Protein AF-A0A7S1QPP9-F1 (afdb_monomer)

Structure (mmCIF, N/CA/C/O backbone):
data_AF-A0A7S1QPP9-F1
#
_entry.id   AF-A0A7S1QPP9-F1
#
loop_
_atom_site.group_PDB
_atom_site.id
_atom_site.type_symbol
_atom_site.label_atom_id
_atom_site.label_alt_id
_atom_site.label_comp_id
_atom_site.label_asym_id
_atom_site.label_entity_id
_atom_site.label_seq_id
_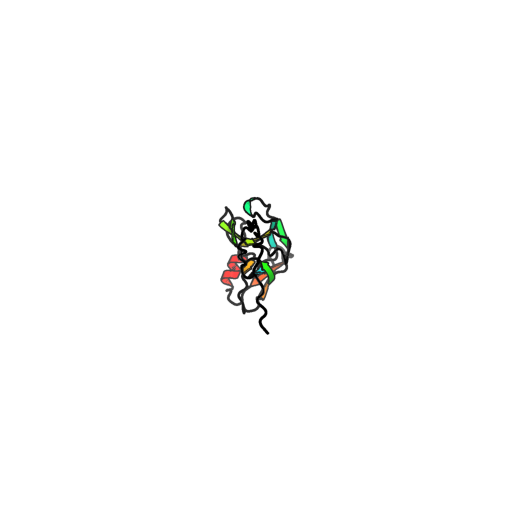atom_site.pdbx_PDB_ins_code
_atom_site.Cartn_x
_atom_site.Cartn_y
_atom_site.Cartn_z
_atom_site.occupancy
_atom_site.B_iso_or_equiv
_atom_site.auth_seq_id
_atom_site.auth_comp_id
_atom_site.auth_asym_id
_atom_site.auth_atom_id
_atom_site.pdbx_PDB_model_num
ATOM 1 N N . SER A 1 1 ? -68.637 40.300 35.373 1.00 52.47 1 SER A N 1
ATOM 2 C CA . SER A 1 1 ? -67.880 41.254 34.547 1.00 52.47 1 SER A CA 1
ATOM 3 C C . SER A 1 1 ? -67.425 40.565 33.285 1.00 52.47 1 SER A C 1
ATOM 5 O O . SER A 1 1 ? -66.378 39.931 33.275 1.00 52.47 1 SER A O 1
ATOM 7 N N . ASP A 1 2 ? -68.264 40.657 32.260 1.00 53.44 2 ASP A N 1
ATOM 8 C CA . ASP A 1 2 ? -67.977 40.259 30.887 1.00 53.44 2 ASP A CA 1
ATOM 9 C C . ASP A 1 2 ? -66.847 41.099 30.288 1.00 53.44 2 ASP A C 1
ATOM 11 O O . ASP A 1 2 ? -66.862 42.329 30.373 1.00 53.44 2 ASP A O 1
ATOM 15 N N . ARG A 1 3 ? -65.884 40.442 29.638 1.00 52.06 3 ARG A N 1
ATOM 16 C CA . ARG A 1 3 ? -64.993 41.078 28.662 1.00 52.06 3 ARG A CA 1
ATOM 17 C C . ARG A 1 3 ? -64.866 40.176 27.442 1.00 52.06 3 ARG A C 1
ATOM 19 O O . ARG A 1 3 ? -64.071 39.246 27.411 1.00 52.06 3 ARG A O 1
ATOM 26 N N . ILE A 1 4 ? -65.683 40.496 26.447 1.00 54.75 4 ILE A N 1
ATOM 27 C CA . ILE A 1 4 ? -65.546 40.069 25.058 1.00 54.75 4 ILE A CA 1
ATOM 28 C C . ILE A 1 4 ? -64.400 40.892 24.446 1.00 54.75 4 ILE A C 1
ATOM 30 O O . ILE A 1 4 ? -64.409 42.118 24.552 1.00 54.75 4 ILE A O 1
ATOM 34 N N . LEU A 1 5 ? -63.428 40.238 23.805 1.00 64.88 5 LEU A N 1
ATOM 35 C CA . LEU A 1 5 ? -62.462 40.876 22.903 1.00 64.88 5 LEU A CA 1
ATOM 36 C C . LEU A 1 5 ? -62.650 40.304 21.488 1.00 64.88 5 LEU A C 1
ATOM 38 O O . LEU A 1 5 ? -62.799 39.087 21.361 1.00 64.88 5 LEU A O 1
ATOM 42 N N . PRO A 1 6 ? -62.659 41.141 20.434 1.00 55.78 6 PRO A N 1
ATOM 43 C CA . PRO A 1 6 ? -62.825 40.686 19.064 1.00 55.78 6 PRO A CA 1
ATOM 44 C C . PRO A 1 6 ? -61.500 40.269 18.413 1.00 55.78 6 PRO A C 1
ATOM 46 O O . PRO A 1 6 ? -60.409 40.683 18.802 1.00 55.78 6 PRO A O 1
ATOM 49 N N . ALA A 1 7 ? -61.661 39.438 17.387 1.00 58.69 7 ALA A N 1
ATOM 50 C CA . ALA A 1 7 ? -60.640 38.881 16.520 1.00 58.69 7 ALA A CA 1
ATOM 51 C C . ALA A 1 7 ? -59.922 39.928 15.653 1.00 58.69 7 ALA A C 1
ATOM 53 O O . ALA A 1 7 ? -60.559 40.837 15.127 1.00 58.69 7 ALA A O 1
ATOM 54 N N . ALA A 1 8 ? -58.628 39.700 15.417 1.00 46.50 8 ALA A N 1
ATOM 55 C CA . ALA A 1 8 ? -57.970 39.884 14.120 1.00 46.50 8 ALA A CA 1
ATOM 56 C C . ALA A 1 8 ? -56.558 39.276 14.183 1.00 46.50 8 ALA A C 1
ATOM 58 O O . ALA A 1 8 ? -55.646 39.850 14.775 1.00 46.50 8 ALA A O 1
ATOM 59 N N . SER A 1 9 ? -56.374 38.109 13.567 1.00 56.75 9 SER A N 1
ATOM 60 C CA . SER A 1 9 ? -55.049 37.581 13.236 1.00 56.75 9 SER A CA 1
ATOM 61 C C . SER A 1 9 ? -54.669 38.069 11.838 1.00 56.75 9 SER A C 1
ATOM 63 O O . SER A 1 9 ? -55.394 37.760 10.892 1.00 56.75 9 SER A O 1
ATOM 65 N N . PRO A 1 10 ? -53.547 38.779 11.651 1.00 53.88 10 PRO A N 1
ATOM 66 C CA . PRO A 1 10 ? -52.954 38.909 10.333 1.00 53.88 10 PRO A CA 1
ATOM 67 C C . PRO A 1 10 ? -52.177 37.624 10.027 1.00 53.88 10 PRO A C 1
ATOM 69 O O . PRO A 1 10 ? -51.129 37.358 10.619 1.00 53.88 10 PRO A O 1
ATOM 72 N N . LEU A 1 11 ? -52.719 36.820 9.107 1.00 51.34 11 LEU A N 1
ATOM 73 C CA . LEU A 1 11 ? -51.965 35.820 8.355 1.00 51.34 11 LEU A CA 1
ATOM 74 C C . LEU A 1 11 ? -50.775 36.540 7.712 1.00 51.34 11 LEU A C 1
ATOM 76 O O . LEU A 1 11 ? -50.931 37.338 6.793 1.00 51.34 11 LEU A O 1
ATOM 80 N N . ARG A 1 12 ? -49.585 36.309 8.262 1.00 54.16 12 ARG A N 1
ATOM 81 C CA . ARG A 1 12 ? -48.334 36.612 7.583 1.00 54.16 12 ARG A CA 1
ATOM 82 C C . ARG A 1 12 ? -48.088 35.461 6.623 1.00 54.16 12 ARG A C 1
ATOM 84 O O . ARG A 1 12 ? -47.772 34.362 7.073 1.00 54.16 12 ARG A O 1
ATOM 91 N N . ASP A 1 13 ? -48.245 35.729 5.334 1.00 50.72 13 ASP A N 1
ATOM 92 C CA . ASP A 1 13 ? -47.699 34.887 4.278 1.00 50.72 13 ASP A CA 1
ATOM 93 C C . ASP A 1 13 ? -46.179 34.826 4.460 1.00 50.72 13 ASP A C 1
ATOM 95 O O . ASP A 1 13 ? -45.440 35.753 4.124 1.00 50.72 13 ASP A O 1
ATOM 99 N N . ALA A 1 14 ? -45.710 33.743 5.075 1.00 53.91 14 ALA A N 1
ATOM 100 C CA . ALA A 1 14 ? -44.317 33.354 5.014 1.00 53.91 14 ALA A CA 1
ATOM 101 C C . ALA A 1 14 ? -44.102 32.733 3.633 1.00 53.91 14 ALA A C 1
ATOM 103 O O . ALA A 1 14 ? -44.440 31.572 3.405 1.00 53.91 14 ALA A O 1
ATOM 104 N N . GLY A 1 15 ? -43.580 33.530 2.701 1.00 51.72 15 GLY A N 1
ATOM 105 C CA . GLY A 1 15 ? -43.012 33.013 1.463 1.00 51.72 15 GLY A CA 1
ATOM 106 C C . GLY A 1 15 ? -41.884 32.046 1.807 1.00 51.72 15 GLY A C 1
ATOM 107 O O . GLY A 1 15 ? -40.799 32.467 2.199 1.00 51.72 15 GLY A O 1
ATOM 108 N N . VAL A 1 16 ? -42.164 30.747 1.709 1.00 52.34 16 VAL A N 1
ATOM 109 C CA . VAL A 1 16 ? -41.157 29.686 1.734 1.00 52.34 16 VAL A CA 1
ATOM 110 C C . VAL A 1 16 ? -40.640 29.550 0.307 1.00 52.34 16 VAL A C 1
ATOM 112 O O . VAL A 1 16 ? -41.079 28.693 -0.454 1.00 52.34 16 VAL A O 1
ATOM 115 N N . GLU A 1 17 ? -39.732 30.441 -0.073 1.00 58.97 17 GLU A N 1
ATOM 116 C CA . GLU A 1 17 ? -38.822 30.198 -1.189 1.00 58.97 17 GLU A CA 1
ATOM 117 C C . GLU A 1 17 ? -37.504 29.712 -0.600 1.00 58.97 17 GLU A C 1
ATOM 119 O O . GLU A 1 17 ? -36.546 30.468 -0.480 1.00 58.97 17 GLU A O 1
ATOM 124 N N . ASP A 1 18 ? -37.463 28.451 -0.178 1.00 55.97 18 ASP A N 1
ATOM 125 C CA . ASP A 1 18 ? -36.187 27.819 0.134 1.00 55.97 18 ASP A CA 1
ATOM 126 C C . ASP A 1 18 ? -36.118 26.481 -0.591 1.00 55.97 18 ASP A C 1
ATOM 128 O O . ASP A 1 18 ? -36.516 25.424 -0.097 1.00 55.97 18 ASP A O 1
ATOM 132 N N . GLY A 1 19 ? -35.655 26.560 -1.839 1.00 60.06 19 GLY A N 1
ATOM 133 C CA . GLY A 1 19 ? -35.236 25.425 -2.652 1.00 60.06 19 GLY A CA 1
ATOM 134 C C . GLY A 1 19 ? -33.948 24.810 -2.106 1.00 60.06 19 GLY A C 1
ATOM 135 O O . GLY A 1 19 ? -32.978 24.655 -2.846 1.00 60.06 19 GLY A O 1
ATOM 136 N N . ALA A 1 20 ? -33.926 24.490 -0.811 1.00 62.34 20 ALA A N 1
ATOM 137 C CA . ALA A 1 20 ? -32.820 23.826 -0.151 1.00 62.34 20 ALA A CA 1
ATOM 138 C C . ALA A 1 20 ? -32.675 22.424 -0.749 1.00 62.34 20 ALA A C 1
ATOM 140 O O . ALA A 1 20 ? -33.402 21.483 -0.424 1.00 62.34 20 ALA A O 1
ATOM 141 N N . GLN A 1 21 ? -31.743 22.305 -1.688 1.00 65.50 21 GLN A N 1
ATOM 142 C CA . GLN A 1 21 ? -31.371 21.041 -2.289 1.00 65.50 21 GLN A CA 1
ATOM 143 C C . GLN A 1 21 ? -30.714 20.192 -1.193 1.00 65.50 21 GLN A C 1
ATOM 145 O O . GLN A 1 21 ? -29.643 20.525 -0.688 1.00 65.50 21 GLN A O 1
ATOM 150 N N . LEU A 1 22 ? -31.397 19.131 -0.762 1.00 64.75 22 LEU A N 1
ATOM 151 C CA . LEU A 1 22 ? -30.878 18.221 0.254 1.00 64.75 22 LEU A CA 1
ATOM 152 C C . LEU A 1 22 ? -29.706 17.431 -0.334 1.00 64.75 22 LEU A C 1
ATOM 154 O O . LEU A 1 22 ? -29.897 16.524 -1.143 1.00 64.75 22 LEU A O 1
ATOM 158 N N . THR A 1 23 ? -28.488 17.765 0.084 1.00 69.31 23 THR A N 1
ATOM 159 C CA . THR A 1 23 ? -27.296 16.982 -0.247 1.00 69.31 23 THR A CA 1
ATOM 160 C C . THR A 1 23 ? -27.182 15.822 0.736 1.00 69.31 23 THR A C 1
ATOM 162 O O . THR A 1 23 ? -26.849 16.014 1.905 1.00 69.31 23 THR A O 1
ATOM 165 N N . LEU A 1 24 ? -27.462 14.603 0.274 1.00 70.81 24 LEU A N 1
ATOM 166 C CA . LEU A 1 24 ? -27.199 13.396 1.052 1.00 70.81 24 LEU A CA 1
ATOM 167 C C . LEU A 1 24 ? -25.684 13.165 1.111 1.00 70.81 24 LEU A C 1
ATOM 169 O O . LEU A 1 24 ? -25.070 12.801 0.110 1.00 70.81 24 LEU A O 1
ATOM 173 N N . VAL A 1 25 ? -25.083 13.360 2.284 1.00 69.69 25 VAL A N 1
ATOM 174 C CA . VAL A 1 25 ? -23.677 13.016 2.519 1.00 69.69 25 VAL A CA 1
ATOM 175 C C . VAL A 1 25 ? -23.622 11.584 3.041 1.00 69.69 25 VAL A C 1
ATOM 177 O O . VAL A 1 25 ? -23.916 11.327 4.207 1.00 69.69 25 VAL A O 1
ATOM 180 N N . VAL A 1 26 ? -23.271 10.639 2.171 1.00 69.31 26 VAL A N 1
ATOM 181 C CA . VAL A 1 26 ? -22.979 9.263 2.587 1.00 69.31 26 VAL A CA 1
ATOM 182 C C . VAL A 1 26 ? -21.546 9.233 3.105 1.00 69.31 26 VAL A C 1
ATOM 184 O O . VAL A 1 26 ? -20.598 9.325 2.331 1.00 69.31 26 VAL A O 1
ATOM 187 N N . THR A 1 27 ? -21.380 9.145 4.422 1.00 62.91 27 THR A N 1
ATOM 188 C CA . THR A 1 27 ? -20.065 8.959 5.044 1.00 62.91 27 THR A CA 1
ATOM 189 C C . THR A 1 27 ? -19.790 7.471 5.206 1.00 62.91 27 THR A C 1
ATOM 191 O O . THR A 1 27 ? -20.516 6.785 5.929 1.00 62.91 27 THR A O 1
ATOM 194 N N . PHE A 1 28 ? -18.737 6.971 4.568 1.00 69.69 28 PHE A N 1
ATOM 195 C CA . PHE A 1 28 ? -18.210 5.644 4.872 1.00 69.69 28 PHE A CA 1
ATOM 196 C C . PHE A 1 28 ? -17.365 5.719 6.150 1.00 69.69 28 PHE A C 1
ATOM 198 O O . PHE A 1 28 ? -16.740 6.755 6.407 1.00 69.69 2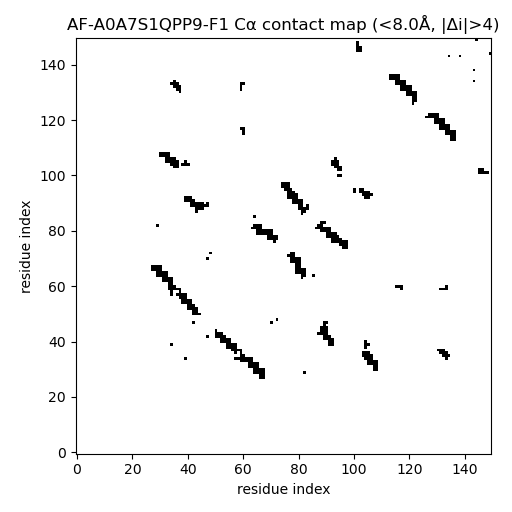8 PHE A O 1
ATOM 205 N N . PRO A 1 29 ? -17.362 4.673 6.992 1.00 78.69 29 PRO A N 1
ATOM 206 C CA . PRO A 1 29 ? -16.460 4.639 8.132 1.00 78.69 29 PRO A CA 1
ATOM 207 C C . PRO A 1 29 ? -15.020 4.700 7.620 1.00 78.69 29 PRO A C 1
ATOM 209 O O . PRO A 1 29 ? -14.669 4.001 6.673 1.00 78.69 29 PRO A O 1
ATOM 212 N N . ALA A 1 30 ? -14.194 5.547 8.234 1.00 86.50 30 ALA A N 1
ATOM 213 C CA . ALA A 1 30 ? -12.785 5.636 7.877 1.00 86.50 30 ALA A CA 1
ATOM 214 C C . ALA A 1 30 ? -12.115 4.263 8.042 1.00 86.50 30 ALA A C 1
ATOM 216 O O . ALA A 1 30 ? -12.273 3.611 9.077 1.00 86.50 30 ALA A O 1
ATOM 217 N N . VAL A 1 31 ? -11.355 3.852 7.029 1.00 95.25 31 VAL A N 1
ATOM 218 C CA . VAL A 1 31 ? -10.650 2.565 6.994 1.00 95.25 31 VAL A CA 1
ATOM 219 C C . VAL A 1 31 ? -9.151 2.819 7.109 1.00 95.25 31 VAL A C 1
ATOM 221 O O . VAL A 1 31 ? -8.626 3.784 6.547 1.00 95.25 31 VAL A O 1
ATOM 224 N N . GLU A 1 32 ? -8.436 1.971 7.844 1.00 96.88 32 GLU A N 1
ATOM 225 C CA . GLU A 1 32 ? -6.977 2.037 7.928 1.00 96.88 32 GLU A CA 1
ATOM 226 C C . GLU A 1 32 ? -6.341 1.031 6.971 1.00 96.88 32 GLU A C 1
ATOM 228 O O . GLU A 1 32 ? -6.684 -0.147 6.977 1.00 96.88 32 GLU A O 1
ATOM 233 N N . TYR A 1 33 ? -5.366 1.490 6.191 1.00 97.62 33 TYR A N 1
ATOM 234 C CA . TYR A 1 33 ? -4.523 0.634 5.362 1.00 97.62 33 TYR A CA 1
ATOM 235 C C . TYR A 1 33 ? -3.098 0.631 5.903 1.00 97.62 33 TYR A C 1
ATOM 237 O O . TYR A 1 33 ? -2.527 1.677 6.211 1.00 97.62 33 TYR A O 1
ATOM 245 N N . ARG A 1 34 ? -2.504 -0.550 6.015 1.00 97.94 34 ARG A N 1
ATOM 246 C CA . ARG A 1 34 ? -1.127 -0.762 6.446 1.00 97.94 34 ARG A CA 1
ATOM 247 C C . ARG A 1 34 ? -0.184 -0.759 5.255 1.00 97.94 34 ARG A C 1
ATOM 249 O O . ARG A 1 34 ? -0.462 -1.378 4.235 1.00 97.94 34 ARG A O 1
ATOM 256 N N . VAL A 1 35 ? 0.957 -0.100 5.411 1.00 98.12 35 VAL A N 1
ATOM 257 C CA . VAL A 1 35 ? 2.045 -0.088 4.431 1.00 98.12 35 VAL A CA 1
ATOM 258 C C . VAL A 1 35 ? 2.789 -1.418 4.461 1.00 98.12 35 VAL A C 1
ATOM 260 O O . VAL A 1 35 ? 3.444 -1.747 5.450 1.00 98.12 35 VAL A O 1
ATOM 263 N N . MET A 1 36 ? 2.718 -2.162 3.360 1.00 97.56 36 MET A N 1
ATOM 264 C CA . MET A 1 36 ? 3.307 -3.499 3.241 1.00 97.56 36 MET A CA 1
ATOM 265 C C . MET A 1 36 ? 4.754 -3.472 2.750 1.00 97.56 36 MET A C 1
ATOM 267 O O . MET A 1 36 ? 5.533 -4.361 3.087 1.00 97.56 36 MET A O 1
ATOM 271 N N . GLN A 1 37 ? 5.122 -2.437 1.991 1.00 96.12 37 GLN A N 1
ATOM 272 C CA . GLN A 1 37 ? 6.453 -2.248 1.409 1.00 96.12 37 GLN A CA 1
ATOM 273 C C . GLN A 1 37 ? 6.864 -0.774 1.514 1.00 96.12 37 GLN A C 1
ATOM 275 O O . GLN A 1 37 ? 6.007 0.107 1.517 1.00 96.12 37 GLN A O 1
ATOM 280 N N . GLY A 1 38 ? 8.168 -0.485 1.581 1.00 94.38 38 GLY A N 1
ATOM 281 C CA . GLY A 1 38 ? 8.667 0.876 1.859 1.00 94.38 38 GLY A CA 1
ATOM 282 C C . GLY A 1 38 ? 8.271 1.932 0.817 1.00 94.38 38 GLY A C 1
ATOM 283 O O . GLY A 1 38 ? 8.177 3.120 1.124 1.00 94.38 38 GLY A O 1
ATOM 284 N N . VAL A 1 39 ? 7.971 1.502 -0.410 1.00 95.56 39 VAL A N 1
ATOM 285 C CA . VAL A 1 39 ? 7.496 2.367 -1.493 1.00 95.56 39 VAL A CA 1
ATOM 286 C C . VAL A 1 39 ? 6.000 2.169 -1.692 1.00 95.56 39 VAL A C 1
ATOM 288 O O . VAL A 1 39 ? 5.559 1.071 -2.012 1.00 95.56 39 VAL A O 1
ATOM 291 N N . VAL A 1 40 ? 5.235 3.256 -1.616 1.00 97.25 40 VAL A N 1
ATOM 292 C CA . VAL A 1 40 ? 3.828 3.304 -2.034 1.00 97.25 40 VAL A CA 1
ATOM 293 C C . VAL A 1 40 ? 3.686 4.113 -3.324 1.00 97.25 40 VAL A C 1
ATOM 295 O O . VAL A 1 40 ? 4.468 5.029 -3.595 1.00 97.25 40 VAL A O 1
ATOM 298 N N . LEU A 1 41 ? 2.688 3.785 -4.144 1.00 97.88 41 LEU A N 1
ATOM 299 C CA . LEU A 1 41 ? 2.349 4.571 -5.332 1.00 97.88 41 LEU A CA 1
ATOM 300 C C . LEU A 1 41 ? 1.162 5.476 -5.019 1.00 97.88 41 LEU A C 1
ATOM 302 O O . LEU A 1 41 ? 0.149 5.011 -4.503 1.00 97.88 41 LEU A O 1
ATOM 306 N N . LYS A 1 42 ? 1.286 6.762 -5.350 1.00 97.50 42 LYS A N 1
ATOM 307 C CA . LYS A 1 42 ? 0.263 7.779 -5.103 1.00 97.50 42 LYS A CA 1
ATOM 308 C C . LYS A 1 42 ? -0.130 8.503 -6.384 1.00 97.50 42 LYS A C 1
ATOM 310 O O . LYS A 1 42 ? 0.735 8.945 -7.135 1.00 97.50 42 LYS A O 1
ATOM 315 N N . LYS A 1 43 ? -1.426 8.705 -6.592 1.00 97.31 43 LYS A N 1
ATOM 316 C CA . LYS A 1 43 ? -1.983 9.690 -7.526 1.00 97.31 43 LYS A CA 1
ATOM 317 C C . LYS A 1 43 ? -2.461 10.900 -6.730 1.00 97.31 43 LYS A C 1
ATOM 319 O O . LYS A 1 43 ? -3.146 10.742 -5.726 1.00 97.31 43 LYS A O 1
ATOM 324 N N . SER A 1 44 ? -2.076 12.102 -7.141 1.00 95.12 44 SER A N 1
ATOM 325 C CA . SER A 1 44 ? -2.506 13.341 -6.473 1.00 95.12 44 SER A CA 1
ATOM 326 C C . SER A 1 44 ? -3.897 13.775 -6.934 1.00 95.12 44 SER A C 1
ATOM 328 O O . SER A 1 44 ? -4.233 13.571 -8.091 1.00 95.12 44 SER A O 1
ATOM 330 N N . GLY A 1 45 ? -4.665 14.458 -6.085 1.00 92.19 45 GLY A N 1
ATOM 331 C CA . GLY A 1 45 ? -5.961 15.033 -6.474 1.00 92.19 45 GLY A CA 1
ATOM 332 C C . GLY A 1 45 ? -7.132 14.050 -6.395 1.00 92.19 45 GLY A C 1
ATOM 333 O O . GLY A 1 45 ? -6.938 12.858 -6.176 1.00 92.19 45 GLY A O 1
ATOM 334 N N . ALA A 1 46 ? -8.347 14.583 -6.537 1.00 91.31 46 ALA A N 1
ATOM 335 C CA . ALA A 1 46 ? -9.590 13.838 -6.328 1.00 91.31 46 ALA A CA 1
ATOM 336 C C . ALA A 1 46 ? -9.906 12.847 -7.458 1.00 91.31 46 ALA A C 1
ATOM 338 O O . ALA A 1 46 ? -10.427 11.773 -7.196 1.00 91.31 46 ALA A O 1
ATOM 339 N N . GLU A 1 47 ? -9.555 13.174 -8.704 1.00 93.44 47 GLU A N 1
ATOM 340 C CA . GLU A 1 47 ? -9.859 12.335 -9.865 1.00 93.44 47 GLU A CA 1
ATOM 341 C C . GLU A 1 47 ? -8.698 11.359 -10.156 1.00 93.44 47 GLU A C 1
ATOM 343 O O . GLU A 1 47 ? -7.624 11.793 -10.593 1.00 93.44 47 GLU A O 1
ATOM 348 N N . PRO A 1 48 ? -8.865 10.041 -9.949 1.00 92.12 48 PRO A N 1
ATOM 349 C CA . PRO A 1 48 ? -7.772 9.086 -10.115 1.00 92.12 48 PRO A CA 1
ATOM 350 C C . PRO A 1 48 ? -7.386 8.840 -11.583 1.00 92.12 48 PRO A C 1
ATOM 352 O O . PRO A 1 48 ? -6.248 8.440 -11.863 1.00 92.12 48 PRO A O 1
ATOM 355 N N . SER A 1 49 ? -8.287 9.085 -12.540 1.00 90.75 49 SER A N 1
ATOM 356 C CA . SER A 1 49 ? -8.057 8.771 -13.958 1.00 90.75 49 SER A CA 1
ATOM 357 C C . SER A 1 49 ? -7.018 9.678 -14.634 1.00 90.75 49 SER A C 1
ATOM 359 O O . SER A 1 49 ? -6.255 9.209 -15.480 1.00 90.75 49 SER A O 1
ATOM 361 N N . VAL A 1 50 ? -6.919 10.944 -14.222 1.00 88.81 50 VAL A N 1
ATOM 362 C CA . VAL A 1 50 ? -6.094 11.967 -14.901 1.00 88.81 50 VAL A CA 1
ATOM 363 C C . VAL A 1 50 ? -4.718 12.142 -14.245 1.00 88.81 50 VAL A C 1
ATOM 365 O O . VAL A 1 50 ? -3.764 12.629 -14.853 1.00 88.81 50 VAL A O 1
ATOM 368 N N . SER A 1 51 ? -4.583 11.723 -12.991 1.00 86.19 51 SER A N 1
ATOM 369 C CA . SER A 1 51 ? -3.427 12.081 -12.177 1.00 86.19 51 SER A CA 1
ATOM 370 C C . SER A 1 51 ? -2.193 11.219 -12.426 1.00 86.19 51 SER A C 1
ATOM 372 O O . SER A 1 51 ? -2.256 9.983 -12.492 1.00 86.19 51 SER A O 1
ATOM 374 N N . LYS A 1 52 ? -1.032 11.887 -12.486 1.00 93.88 52 LYS A N 1
ATOM 375 C CA . LYS A 1 52 ? 0.287 11.247 -12.564 1.00 93.88 52 LYS A CA 1
ATOM 376 C C . LYS A 1 52 ? 0.543 10.399 -11.318 1.00 93.88 52 LYS A C 1
ATOM 378 O O . LYS A 1 52 ? 0.284 10.833 -10.197 1.00 93.88 52 LYS A O 1
ATOM 383 N N . VAL A 1 53 ? 1.101 9.211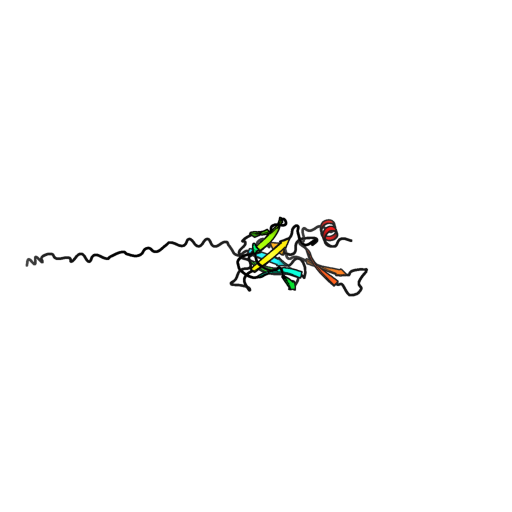 -11.533 1.00 96.88 53 VAL A N 1
ATOM 384 C CA . VAL A 1 53 ? 1.541 8.314 -10.462 1.00 96.88 53 VAL A CA 1
ATOM 385 C C . VAL A 1 53 ? 2.920 8.747 -9.968 1.00 96.88 53 VAL A C 1
ATOM 387 O O . VAL A 1 53 ? 3.850 8.929 -10.756 1.00 96.88 53 VAL A O 1
ATOM 390 N N . LEU A 1 54 ? 3.048 8.907 -8.658 1.00 96.56 54 LEU A N 1
ATOM 391 C CA . LEU A 1 54 ? 4.265 9.273 -7.949 1.00 96.56 54 LEU A CA 1
ATOM 392 C C . LEU A 1 54 ? 4.663 8.130 -7.015 1.00 96.56 54 LEU A C 1
ATOM 394 O O . LEU A 1 54 ? 3.807 7.510 -6.387 1.00 96.56 54 LEU A O 1
ATOM 398 N N . LYS A 1 55 ? 5.966 7.873 -6.898 1.00 96.81 55 LYS A N 1
ATOM 399 C CA . LYS A 1 55 ? 6.505 7.005 -5.847 1.00 96.81 55 LYS A CA 1
ATOM 400 C C . LYS A 1 55 ? 6.643 7.815 -4.567 1.00 96.81 55 LYS A C 1
ATOM 402 O O . LYS A 1 55 ? 7.145 8.938 -4.600 1.00 96.81 55 LYS A O 1
ATOM 407 N N . TRP A 1 56 ? 6.230 7.237 -3.453 1.00 95.44 56 TRP A N 1
ATOM 408 C CA . TRP A 1 56 ? 6.286 7.872 -2.149 1.00 95.44 56 TRP A CA 1
ATOM 409 C C . TRP A 1 56 ? 6.858 6.899 -1.124 1.00 95.44 56 TRP A C 1
ATOM 411 O O . TRP A 1 56 ? 6.404 5.766 -1.025 1.00 95.44 56 TRP A O 1
ATOM 421 N N . GLN A 1 57 ? 7.874 7.334 -0.383 1.00 96.62 57 GLN A N 1
ATOM 422 C CA . GLN A 1 57 ? 8.479 6.529 0.674 1.00 96.62 57 GLN A CA 1
ATOM 423 C C . GLN A 1 57 ? 7.633 6.613 1.944 1.00 96.62 57 GLN A C 1
ATOM 425 O O . GLN A 1 57 ? 7.292 7.710 2.399 1.00 96.62 57 GLN A O 1
ATOM 430 N N . ARG A 1 58 ? 7.310 5.459 2.523 1.00 97.44 58 ARG A N 1
ATOM 431 C CA . ARG A 1 58 ? 6.571 5.327 3.778 1.00 97.44 58 ARG A CA 1
ATOM 432 C C . ARG A 1 58 ? 7.217 4.259 4.652 1.00 97.44 58 ARG A C 1
ATOM 434 O O . ARG A 1 58 ? 7.812 3.307 4.164 1.00 97.44 58 ARG A O 1
ATOM 441 N N . LYS A 1 59 ? 7.093 4.425 5.968 1.00 97.62 59 LYS A N 1
ATOM 442 C CA . LYS A 1 59 ? 7.599 3.448 6.935 1.00 97.62 59 LYS A CA 1
ATOM 443 C C . LYS A 1 59 ? 6.785 2.156 6.819 1.00 97.62 59 LYS A C 1
ATOM 445 O O . LYS A 1 59 ? 5.558 2.213 6.925 1.00 97.62 59 LYS A O 1
ATOM 450 N N . VAL A 1 60 ? 7.437 1.010 6.650 1.00 98.00 60 VAL A N 1
ATOM 451 C CA . VAL A 1 60 ? 6.739 -0.281 6.580 1.00 98.00 60 VAL A CA 1
ATOM 452 C C . VAL A 1 60 ? 6.042 -0.586 7.907 1.00 98.00 60 VAL A C 1
ATOM 454 O O . VAL A 1 60 ? 6.539 -0.254 8.983 1.00 98.00 60 VAL A O 1
ATOM 457 N N . GLY A 1 61 ? 4.828 -1.130 7.828 1.00 97.06 61 GLY A N 1
ATOM 458 C CA . GLY A 1 61 ? 3.940 -1.366 8.967 1.00 97.06 61 GLY A CA 1
ATOM 459 C C . GLY A 1 61 ? 3.213 -0.124 9.489 1.00 97.06 61 GLY A C 1
ATOM 460 O O . GLY A 1 61 ? 2.307 -0.266 10.309 1.00 97.06 61 GLY A O 1
ATOM 461 N N . SER A 1 62 ? 3.552 1.087 9.019 1.00 97.38 62 SER A N 1
ATOM 462 C CA . SER A 1 62 ? 2.744 2.273 9.334 1.00 97.38 62 SER A CA 1
ATOM 463 C C . SER A 1 62 ? 1.335 2.157 8.753 1.00 97.38 62 SER A C 1
ATOM 465 O O . SER A 1 62 ? 1.110 1.446 7.774 1.00 97.38 62 SER A O 1
ATOM 467 N N . LYS A 1 63 ? 0.383 2.854 9.375 1.00 97.38 63 LYS A N 1
ATOM 468 C CA . LYS A 1 63 ? -1.011 2.901 8.935 1.00 97.38 63 LYS A CA 1
ATOM 469 C C . LYS A 1 63 ? -1.338 4.245 8.298 1.00 97.38 6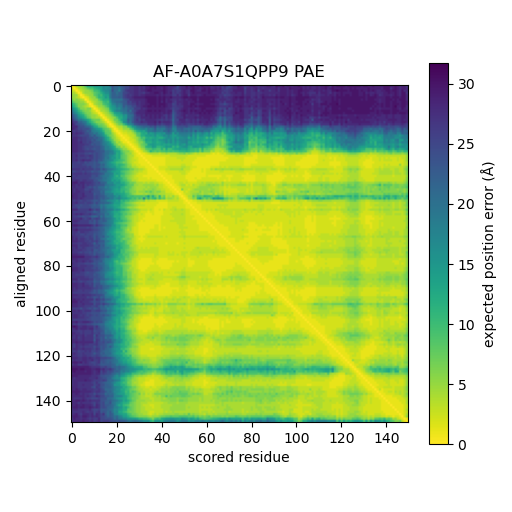3 LYS A C 1
ATOM 471 O O . LYS A 1 63 ? -0.829 5.278 8.730 1.00 97.38 63 LYS A O 1
ATOM 476 N N . ILE A 1 64 ? -2.206 4.211 7.298 1.00 97.62 64 ILE A N 1
ATOM 477 C CA . ILE A 1 64 ? -2.716 5.366 6.569 1.00 97.62 64 ILE A CA 1
ATOM 478 C C . ILE A 1 64 ? -4.235 5.356 6.692 1.00 97.62 64 ILE A C 1
ATOM 480 O O . ILE A 1 64 ? -4.873 4.332 6.444 1.00 97.62 64 ILE A O 1
ATOM 484 N N . ARG A 1 65 ? -4.811 6.499 7.069 1.00 97.12 65 ARG A N 1
ATOM 485 C CA . ARG A 1 65 ? -6.263 6.665 7.111 1.00 97.12 65 ARG A CA 1
ATOM 486 C C . ARG A 1 65 ? -6.798 6.934 5.709 1.00 97.12 65 ARG A C 1
ATOM 488 O O . ARG A 1 65 ? -6.271 7.769 4.972 1.00 97.12 65 ARG A O 1
ATOM 495 N N . THR A 1 66 ? -7.852 6.220 5.358 1.00 96.94 66 THR A N 1
ATOM 496 C CA . THR A 1 66 ? -8.485 6.249 4.042 1.00 96.94 66 THR A CA 1
ATOM 497 C C . THR A 1 66 ? -9.988 6.430 4.183 1.00 96.94 66 THR A C 1
ATOM 499 O O . THR A 1 66 ? -10.554 6.182 5.251 1.00 96.94 66 THR A O 1
ATOM 502 N N . THR A 1 67 ? -10.642 6.846 3.103 1.00 95.12 67 THR A N 1
ATOM 503 C CA . THR A 1 67 ? -12.108 6.950 3.061 1.00 95.12 67 THR A CA 1
ATOM 504 C C . THR A 1 67 ? -12.780 5.589 2.843 1.00 95.12 67 THR A C 1
ATOM 506 O O . THR A 1 67 ? -13.996 5.483 2.957 1.00 95.12 67 THR A O 1
ATOM 509 N N . GLY A 1 68 ? -12.002 4.547 2.515 1.00 94.38 68 GLY A N 1
ATOM 510 C CA . GLY A 1 68 ? -12.504 3.236 2.096 1.00 94.38 68 GLY A CA 1
ATOM 511 C C . GLY A 1 68 ? -13.010 3.202 0.649 1.00 94.38 68 GLY A C 1
ATOM 512 O O . GLY A 1 68 ? -13.363 2.133 0.155 1.00 94.38 68 GLY A O 1
ATOM 513 N N . GLN A 1 69 ? -13.035 4.337 -0.060 1.00 95.12 69 GLN A N 1
ATOM 514 C CA . GLN A 1 69 ? -13.435 4.361 -1.461 1.00 95.12 69 GLN A CA 1
ATOM 515 C C . GLN A 1 69 ? -12.365 3.695 -2.330 1.00 95.12 69 GLN A C 1
ATOM 517 O O . GLN A 1 69 ? -11.202 4.107 -2.330 1.00 95.12 69 GLN A O 1
ATOM 522 N N . ILE A 1 70 ? -12.781 2.680 -3.092 1.00 96.62 70 ILE A N 1
ATOM 523 C CA . ILE A 1 70 ? -11.918 1.924 -3.999 1.00 96.62 70 ILE A CA 1
ATOM 524 C C . ILE A 1 70 ? -12.151 2.351 -5.445 1.00 96.62 70 ILE A C 1
ATOM 526 O O . ILE A 1 70 ? -13.284 2.551 -5.885 1.00 96.62 70 ILE A O 1
ATOM 530 N N . TRP A 1 71 ? -11.064 2.454 -6.202 1.00 97.19 71 TRP A N 1
ATOM 531 C CA . TRP A 1 71 ? -11.082 2.639 -7.646 1.00 97.19 71 TRP A CA 1
ATOM 532 C C . TRP A 1 71 ? -10.191 1.602 -8.323 1.00 97.19 71 TRP A C 1
ATOM 534 O O . TRP A 1 71 ? -9.019 1.445 -7.979 1.00 97.19 71 TRP A O 1
ATOM 544 N N . THR A 1 72 ? -10.730 0.917 -9.327 1.00 98.00 72 THR A N 1
ATOM 545 C CA . THR A 1 72 ? -9.966 -0.004 -10.170 1.00 98.00 72 THR A CA 1
ATOM 546 C C . THR A 1 72 ? -9.470 0.743 -11.400 1.00 98.00 72 THR A C 1
ATOM 548 O O . THR A 1 72 ? -10.252 1.245 -12.207 1.00 98.00 72 THR A O 1
ATOM 551 N N . GLY A 1 73 ? -8.150 0.826 -11.547 1.00 96.62 73 GLY A N 1
ATOM 552 C CA . GLY A 1 73 ? -7.535 1.494 -12.683 1.00 96.62 73 GLY A CA 1
ATOM 553 C C . GLY A 1 73 ? -7.714 0.723 -13.998 1.00 96.62 73 GLY A C 1
ATOM 554 O O . GLY A 1 73 ? -8.018 -0.469 -13.982 1.00 96.62 73 GLY A O 1
ATOM 555 N N . PRO A 1 74 ? -7.427 1.350 -15.155 1.00 95.69 74 PRO A N 1
ATOM 556 C CA . PRO A 1 74 ? -7.605 0.724 -16.472 1.00 95.69 74 PRO A CA 1
ATOM 557 C C . PRO A 1 74 ? -6.815 -0.576 -16.674 1.00 95.69 74 PRO A C 1
ATOM 559 O O . PRO A 1 74 ? -7.219 -1.436 -17.447 1.00 95.69 74 PRO A O 1
ATOM 562 N N . ALA A 1 75 ? -5.683 -0.721 -15.980 1.00 95.75 75 ALA A N 1
ATOM 563 C CA . ALA A 1 75 ? -4.856 -1.924 -16.022 1.00 95.75 75 ALA A CA 1
ATOM 564 C C . ALA A 1 75 ? -5.334 -3.031 -15.062 1.00 95.75 75 ALA A C 1
ATOM 566 O O . ALA A 1 75 ? -4.708 -4.083 -15.027 1.00 95.75 75 ALA A O 1
ATOM 567 N N . GLY A 1 76 ? -6.395 -2.793 -14.280 1.00 96.44 76 GLY A N 1
ATOM 568 C CA . GLY A 1 76 ? -6.964 -3.729 -13.304 1.00 96.44 76 GLY A CA 1
ATOM 569 C C . GLY A 1 76 ? -6.406 -3.616 -11.883 1.00 96.44 76 GLY A C 1
ATOM 570 O O . GLY A 1 76 ? -6.831 -4.359 -11.009 1.00 96.44 76 GLY A O 1
ATOM 571 N N . GLY A 1 77 ? -5.447 -2.723 -11.634 1.00 97.38 77 GLY A N 1
ATOM 572 C CA . GLY A 1 77 ? -4.895 -2.514 -10.296 1.00 97.38 77 GLY A CA 1
ATOM 573 C C . GLY A 1 77 ? -5.795 -1.640 -9.415 1.00 97.38 77 GLY A C 1
ATOM 574 O O . GLY A 1 77 ? -6.427 -0.703 -9.907 1.00 97.38 77 GLY A O 1
ATOM 575 N N . GLU A 1 78 ? -5.832 -1.932 -8.120 1.00 98.12 78 GLU A N 1
ATOM 576 C CA . GLU A 1 78 ? -6.750 -1.321 -7.155 1.00 98.12 78 GLU A CA 1
ATOM 577 C C . GLU A 1 78 ? -6.111 -0.158 -6.401 1.00 98.12 78 GLU A C 1
ATOM 579 O O . GLU A 1 78 ? -4.924 -0.170 -6.060 1.00 98.12 78 GLU A O 1
ATOM 584 N N . TRP A 1 79 ? -6.922 0.858 -6.131 1.00 98.19 79 TRP A N 1
ATOM 585 C CA . TRP A 1 79 ? -6.523 2.081 -5.455 1.00 98.19 79 TRP A CA 1
ATOM 586 C C . TRP A 1 79 ? -7.522 2.424 -4.365 1.00 98.19 79 TRP A C 1
ATOM 588 O O . TRP A 1 79 ? -8.718 2.241 -4.561 1.00 98.19 79 TRP A O 1
ATOM 598 N N . VAL A 1 80 ? -7.035 2.994 -3.270 1.00 97.81 80 VAL A N 1
ATOM 599 C CA . VAL A 1 80 ? -7.854 3.512 -2.176 1.00 97.81 80 VAL A CA 1
ATOM 600 C C . VAL A 1 80 ? -7.680 5.019 -2.048 1.00 97.81 80 VAL A C 1
ATOM 602 O O . VAL A 1 80 ? -6.564 5.537 -2.144 1.00 97.81 80 VAL A O 1
ATOM 605 N N . GLU A 1 81 ? -8.776 5.736 -1.844 1.00 97.38 81 GLU A N 1
ATOM 606 C CA . GLU A 1 81 ? -8.747 7.177 -1.615 1.00 97.38 81 GLU A CA 1
ATOM 607 C C . GLU A 1 81 ? -8.257 7.513 -0.196 1.00 97.38 81 GLU A C 1
ATOM 609 O O . GLU A 1 81 ? -8.681 6.948 0.814 1.00 97.38 81 GLU A O 1
ATOM 614 N N . VAL A 1 82 ? -7.335 8.469 -0.121 1.00 97.00 82 VAL A N 1
ATOM 615 C CA . VAL A 1 82 ? -6.761 8.972 1.128 1.00 97.00 82 VAL A CA 1
ATOM 616 C C . VAL A 1 82 ? -7.745 9.905 1.817 1.00 97.00 82 VAL A C 1
ATOM 618 O O . VAL A 1 82 ? -8.286 10.807 1.181 1.00 97.00 82 VAL A O 1
ATOM 621 N N . ASP A 1 83 ? -7.899 9.754 3.132 1.00 95.69 83 ASP A N 1
ATOM 622 C CA . ASP A 1 83 ? -8.713 10.670 3.927 1.00 95.69 83 ASP A CA 1
ATOM 623 C C . ASP A 1 83 ? -8.085 12.083 3.917 1.00 95.69 83 ASP A C 1
ATOM 625 O O . ASP A 1 83 ? -6.978 12.271 4.446 1.00 95.69 83 ASP A O 1
ATOM 629 N N . PRO A 1 84 ? -8.768 13.095 3.342 1.00 94.25 84 PRO A N 1
ATOM 630 C CA . PRO A 1 84 ? -8.229 14.446 3.216 1.00 94.25 84 PRO A CA 1
ATOM 631 C C . PRO A 1 84 ? -8.066 15.160 4.566 1.00 94.25 84 PRO A C 1
ATOM 633 O O . PRO A 1 84 ? -7.356 16.163 4.642 1.00 94.25 84 PRO A O 1
ATOM 636 N N . SER A 1 85 ? -8.710 14.668 5.632 1.00 93.75 85 SER A N 1
ATOM 637 C CA . SER A 1 85 ? -8.544 15.195 6.991 1.00 93.75 85 SER A CA 1
ATOM 638 C C . SER A 1 85 ? -7.238 14.738 7.649 1.00 93.75 85 SER A C 1
ATOM 640 O O . SER A 1 85 ? -6.734 15.408 8.551 1.00 93.75 85 SER A O 1
ATOM 642 N N . ALA A 1 86 ? -6.674 13.617 7.191 1.00 92.81 86 ALA A N 1
ATOM 643 C CA . ALA A 1 86 ? -5.438 13.050 7.716 1.00 92.81 86 ALA A CA 1
ATOM 644 C C . ALA A 1 86 ? -4.220 13.437 6.866 1.00 92.81 86 ALA A C 1
ATOM 646 O O . ALA A 1 86 ? -3.147 13.704 7.409 1.00 92.81 86 ALA A O 1
ATOM 647 N N . GLU A 1 87 ? -4.363 13.465 5.536 1.00 94.31 87 GLU A N 1
ATOM 648 C CA . GLU A 1 87 ? -3.243 13.678 4.617 1.00 94.31 87 GLU A CA 1
ATOM 649 C C . GLU A 1 87 ? -3.646 14.426 3.334 1.00 94.31 87 GLU A C 1
ATOM 651 O O . GLU A 1 87 ? -4.814 14.674 3.056 1.00 94.31 87 GLU A O 1
ATOM 656 N N . LYS A 1 88 ? -2.658 14.774 2.492 1.00 94.88 88 LYS A N 1
ATOM 657 C CA . LYS A 1 88 ? -2.925 15.421 1.194 1.00 94.88 88 LYS A CA 1
ATOM 658 C C . LYS A 1 88 ? -3.835 14.537 0.321 1.00 94.88 88 LYS A C 1
ATOM 660 O O . LYS A 1 88 ? -3.437 13.386 0.095 1.00 94.88 88 LYS A O 1
ATOM 665 N N . PRO A 1 89 ? -4.921 15.085 -0.264 1.00 95.31 89 PRO A N 1
ATOM 666 C CA . PRO A 1 89 ? -5.855 14.332 -1.095 1.00 95.31 89 PRO A CA 1
ATOM 667 C C . PRO A 1 89 ? -5.169 13.553 -2.214 1.00 95.31 89 PRO A C 1
ATOM 669 O O . PRO A 1 89 ? -4.186 14.011 -2.817 1.00 95.31 89 PRO A O 1
ATOM 672 N N . GLY A 1 90 ? -5.699 12.374 -2.502 1.00 96.56 90 GLY A N 1
ATOM 673 C CA . GLY A 1 90 ? -5.174 11.510 -3.540 1.00 96.56 90 GLY A CA 1
ATOM 674 C C . GLY A 1 90 ? -5.603 10.067 -3.368 1.00 96.56 90 GLY A C 1
ATOM 675 O O . GLY A 1 90 ? -6.388 9.734 -2.489 1.00 96.56 90 GLY A O 1
ATOM 676 N N . TRP A 1 91 ? -5.007 9.217 -4.189 1.00 98.00 91 TRP A N 1
ATOM 677 C CA . TRP A 1 91 ? -5.279 7.790 -4.233 1.00 98.00 91 TRP A CA 1
ATOM 678 C C . TRP A 1 91 ? -3.987 7.018 -4.044 1.00 98.00 91 TRP A C 1
ATOM 680 O O . TRP A 1 91 ? -2.962 7.375 -4.634 1.00 98.00 91 TRP A O 1
ATOM 690 N N . LEU A 1 92 ? -4.025 5.962 -3.244 1.00 98.06 92 LEU A N 1
ATOM 691 C CA . LEU A 1 92 ? -2.894 5.079 -3.006 1.00 98.06 92 LEU A CA 1
ATOM 692 C C . LEU A 1 92 ? -3.143 3.718 -3.626 1.00 98.06 92 LEU A C 1
ATOM 694 O O . LEU A 1 92 ? -4.234 3.174 -3.526 1.00 98.06 92 LEU A O 1
ATOM 698 N N . PHE A 1 93 ? -2.118 3.172 -4.262 1.00 98.31 93 PHE A N 1
ATOM 699 C CA . PHE A 1 93 ? -2.198 1.855 -4.871 1.00 98.31 93 PHE A CA 1
ATOM 700 C C . PHE A 1 93 ? -2.181 0.766 -3.802 1.00 98.31 93 PHE A C 1
ATOM 702 O O . PHE A 1 93 ? -1.245 0.706 -3.003 1.00 98.31 93 PHE A O 1
ATOM 709 N N . ILE A 1 94 ? -3.189 -0.101 -3.817 1.00 98.25 94 ILE A N 1
ATOM 710 C CA . ILE A 1 94 ? -3.263 -1.277 -2.949 1.00 98.25 94 ILE A CA 1
ATOM 711 C C . ILE A 1 94 ? -2.393 -2.383 -3.536 1.00 98.25 94 ILE A C 1
ATOM 713 O O . ILE A 1 94 ? -1.463 -2.866 -2.891 1.00 98.25 94 ILE A O 1
ATOM 717 N N . GLY A 1 95 ? -2.659 -2.753 -4.786 1.00 97.00 95 GLY A N 1
ATOM 718 C CA . GLY A 1 95 ? -2.019 -3.880 -5.444 1.00 97.00 95 GLY A CA 1
ATOM 719 C C . GLY A 1 95 ? -2.704 -4.245 -6.756 1.00 97.00 95 GLY A C 1
ATOM 720 O O . GLY A 1 95 ? -3.629 -3.575 -7.213 1.00 97.00 95 GLY A O 1
ATOM 721 N N . GLY A 1 96 ? -2.220 -5.320 -7.373 1.00 95.81 96 GLY A N 1
ATOM 722 C CA . GLY A 1 96 ? -2.747 -5.835 -8.633 1.00 95.81 96 GLY A CA 1
ATOM 723 C C . GLY A 1 96 ? -1.878 -5.504 -9.856 1.00 95.81 96 GLY A C 1
ATOM 724 O O . GLY A 1 96 ? -0.734 -5.053 -9.724 1.00 95.81 96 GLY A O 1
ATOM 725 N N . PRO A 1 97 ? -2.386 -5.783 -11.067 1.00 95.12 97 PRO A N 1
ATOM 726 C CA . PRO A 1 97 ? -1.639 -5.626 -12.315 1.00 95.12 97 PRO A CA 1
ATOM 727 C C . PRO A 1 97 ? -1.277 -4.164 -12.642 1.00 95.12 97 PRO A C 1
ATOM 729 O O . PRO A 1 97 ? -1.871 -3.212 -12.138 1.00 95.12 97 PRO A O 1
ATOM 732 N N . GLY A 1 98 ? -0.290 -3.985 -13.530 1.00 92.12 98 GLY A N 1
ATOM 733 C CA . GLY A 1 98 ? 0.055 -2.692 -14.145 1.00 92.12 98 GLY A CA 1
ATOM 734 C C . GLY A 1 98 ? 1.424 -2.107 -13.775 1.00 92.12 98 GLY A C 1
ATOM 735 O O . GLY A 1 98 ? 1.977 -1.348 -14.563 1.00 92.12 98 GLY A O 1
ATOM 736 N N . PHE A 1 99 ? 2.010 -2.488 -12.634 1.00 92.25 99 PHE A N 1
ATOM 737 C CA . PHE A 1 99 ? 3.294 -1.927 -12.163 1.00 92.25 99 PHE A CA 1
ATOM 73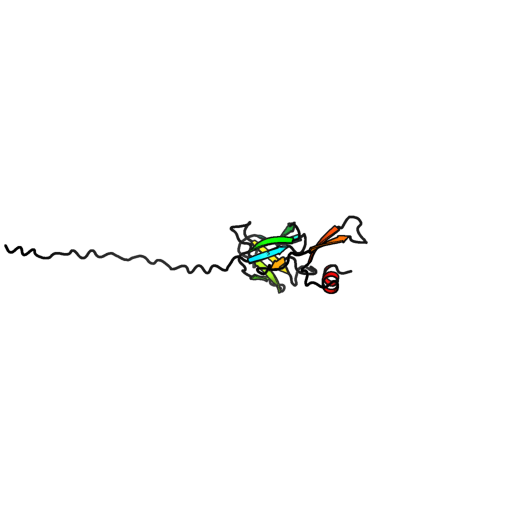8 C C . PHE A 1 99 ? 4.422 -2.952 -11.992 1.00 92.25 99 PHE A C 1
ATOM 740 O O . PHE A 1 99 ? 5.498 -2.590 -11.520 1.00 92.25 99 PHE A O 1
ATOM 747 N N . ASN A 1 100 ? 4.192 -4.214 -12.375 1.00 92.00 100 ASN A N 1
ATOM 748 C CA . ASN A 1 100 ? 5.142 -5.320 -12.186 1.00 92.00 100 ASN A CA 1
ATOM 749 C C . ASN A 1 100 ? 5.655 -5.429 -10.733 1.00 92.00 100 ASN A C 1
ATOM 751 O O . ASN A 1 100 ? 6.824 -5.719 -10.480 1.00 92.00 100 ASN A O 1
ATOM 755 N N . LEU A 1 101 ? 4.773 -5.132 -9.777 1.00 91.88 101 LEU A N 1
ATOM 756 C CA . LEU A 1 101 ? 5.049 -5.237 -8.351 1.00 91.88 101 LEU A CA 1
ATOM 757 C C . LEU A 1 101 ? 4.679 -6.635 -7.873 1.00 91.88 101 LEU A C 1
ATOM 759 O O . LEU A 1 101 ? 3.684 -7.211 -8.316 1.00 91.88 101 LEU A O 1
ATOM 763 N N . ARG A 1 102 ? 5.486 -7.174 -6.964 1.00 90.88 102 ARG A N 1
ATOM 764 C CA . ARG A 1 102 ? 5.218 -8.458 -6.327 1.00 90.88 102 ARG A CA 1
ATOM 765 C C . ARG A 1 102 ? 4.615 -8.210 -4.951 1.00 90.88 102 ARG A C 1
ATOM 767 O O . ARG A 1 102 ? 5.198 -7.493 -4.142 1.00 90.88 102 ARG A O 1
ATOM 774 N N . GLY A 1 103 ? 3.456 -8.812 -4.709 1.00 92.44 103 GLY A N 1
ATOM 775 C CA . GLY A 1 103 ? 2.683 -8.595 -3.489 1.00 92.44 103 GLY A CA 1
ATOM 776 C C . GLY A 1 103 ? 1.987 -7.224 -3.437 1.00 92.44 103 GLY A C 1
ATOM 777 O O . GLY A 1 103 ? 2.207 -6.368 -4.299 1.00 92.44 103 GLY A O 1
ATOM 778 N N . PRO A 1 104 ? 1.115 -7.022 -2.440 1.00 96.38 104 PRO A N 1
ATOM 779 C CA . PRO A 1 104 ? 0.439 -5.749 -2.222 1.00 96.38 104 PRO A CA 1
ATOM 780 C C . PRO A 1 104 ? 1.408 -4.683 -1.685 1.00 96.38 104 PRO A C 1
ATOM 782 O O . PRO A 1 104 ? 2.401 -4.998 -1.026 1.00 96.38 104 PRO A O 1
ATOM 785 N N . LEU A 1 105 ? 1.110 -3.410 -1.954 1.00 97.31 105 LEU A N 1
ATOM 786 C CA . LEU A 1 105 ? 1.768 -2.261 -1.320 1.00 97.31 105 LEU A CA 1
ATOM 787 C C . LEU A 1 105 ? 1.024 -1.796 -0.073 1.00 97.31 105 LEU A C 1
ATOM 789 O O . LEU A 1 105 ? 1.659 -1.312 0.865 1.00 97.31 105 LEU A O 1
ATOM 793 N N . LEU A 1 106 ? -0.302 -1.942 -0.070 1.00 97.81 106 LEU A N 1
ATOM 794 C CA . LEU A 1 106 ? -1.153 -1.645 1.070 1.00 97.81 106 LEU A C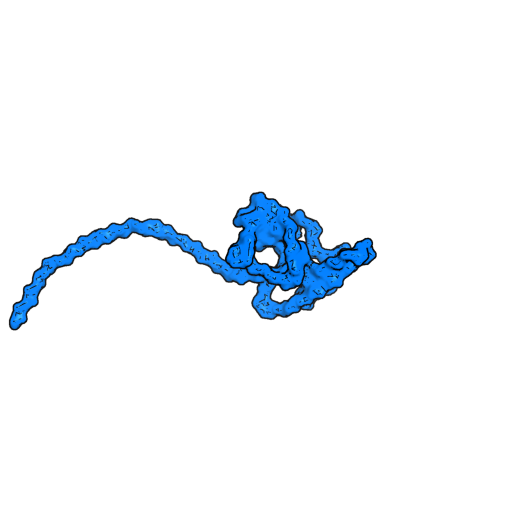A 1
ATOM 795 C C . LEU A 1 106 ? -2.076 -2.816 1.372 1.00 97.81 106 LEU A C 1
ATOM 797 O O . LEU A 1 106 ? -2.452 -3.568 0.479 1.00 97.81 106 LEU A O 1
ATOM 801 N N . GLU A 1 107 ? -2.480 -2.925 2.626 1.00 96.94 107 GLU A N 1
ATOM 802 C CA . GLU A 1 107 ? -3.434 -3.931 3.068 1.00 96.94 107 GLU A CA 1
ATOM 803 C C . GLU A 1 107 ? -4.394 -3.337 4.092 1.00 96.94 107 GLU A C 1
ATOM 805 O O . GLU A 1 107 ? -3.966 -2.624 4.997 1.00 96.94 107 GLU A O 1
ATOM 810 N N . GLU A 1 108 ? -5.686 -3.615 3.956 1.00 96.75 108 GLU A N 1
ATOM 811 C CA . GLU A 1 108 ? -6.688 -3.164 4.918 1.00 96.75 108 GLU A CA 1
ATOM 812 C C . GLU A 1 108 ? -6.450 -3.791 6.300 1.00 96.75 108 GLU A C 1
ATOM 814 O O . GLU A 1 108 ? -6.168 -4.988 6.413 1.00 96.75 108 GLU A O 1
ATOM 819 N N . VAL A 1 109 ? -6.564 -2.971 7.347 1.00 96.12 109 VAL A N 1
ATOM 820 C CA . VAL A 1 109 ? -6.412 -3.392 8.742 1.00 96.12 109 VAL A CA 1
ATOM 821 C C . VAL A 1 109 ? -7.780 -3.674 9.342 1.00 96.12 109 VAL A C 1
ATOM 823 O O . VAL A 1 109 ? -8.580 -2.758 9.542 1.00 96.12 109 VAL A O 1
ATOM 826 N N . ALA A 1 110 ? -8.026 -4.932 9.697 1.00 93.31 110 ALA A N 1
ATOM 827 C CA . ALA A 1 110 ? -9.267 -5.308 10.358 1.00 93.31 110 ALA A CA 1
ATOM 828 C C . ALA A 1 110 ? -9.262 -4.884 11.845 1.00 93.31 110 ALA A C 1
ATOM 830 O O . ALA A 1 110 ? -8.215 -4.907 12.505 1.00 93.31 110 ALA A O 1
ATOM 831 N N . PRO A 1 111 ? -10.420 -4.527 12.432 1.00 91.50 111 PRO A N 1
ATOM 832 C CA . PRO A 1 111 ? -10.519 -4.292 13.869 1.00 91.50 111 PRO A CA 1
ATOM 833 C C . PRO A 1 111 ? -10.088 -5.526 14.674 1.00 91.50 111 PRO A C 1
ATOM 835 O O . PRO A 1 111 ? -10.594 -6.624 14.455 1.00 91.50 111 PRO A O 1
ATOM 838 N N . GLY A 1 112 ? -9.168 -5.341 15.624 1.00 91.75 112 GLY A N 1
ATOM 839 C CA . GLY A 1 112 ? -8.659 -6.430 16.470 1.00 91.75 112 GLY A CA 1
ATOM 840 C C . GLY A 1 112 ? -7.658 -7.366 15.785 1.00 91.75 112 GLY A C 1
ATOM 841 O O . GLY A 1 112 ? -7.336 -8.411 16.345 1.00 91.75 112 GLY A O 1
ATOM 842 N N . GLU A 1 113 ? -7.169 -7.012 14.595 1.00 92.38 113 GLU A N 1
ATOM 843 C CA . GLU A 1 113 ? -6.114 -7.766 13.920 1.00 92.38 113 GLU A CA 1
ATOM 844 C C . GLU A 1 113 ? -4.817 -7.793 14.749 1.00 92.38 113 GLU A C 1
ATOM 846 O O . GLU A 1 113 ? -4.442 -6.797 15.375 1.00 92.38 113 GLU A O 1
ATOM 851 N N . GLU A 1 114 ? -4.125 -8.935 14.733 1.00 92.69 114 GLU A N 1
ATOM 852 C CA . GLU A 1 114 ? -2.826 -9.109 15.386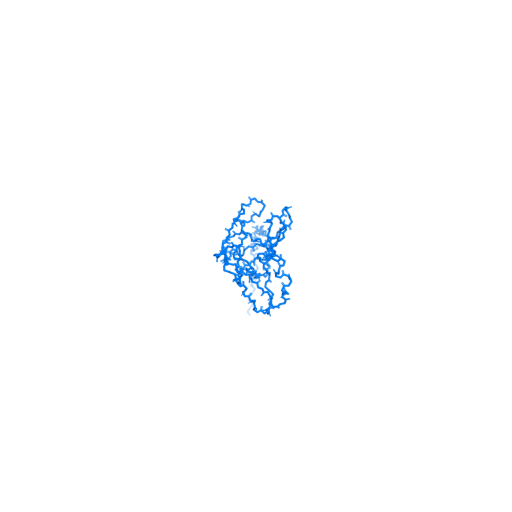 1.00 92.69 114 GLU A CA 1
ATOM 853 C C . GLU A 1 114 ? -1.770 -8.151 14.805 1.00 92.69 114 GLU A C 1
ATOM 855 O O . GLU A 1 114 ? -1.799 -7.792 13.621 1.00 92.69 114 GLU A O 1
ATOM 860 N N . GLU A 1 115 ? -0.817 -7.728 15.641 1.00 93.25 115 GLU A N 1
ATOM 861 C CA . GLU A 1 115 ? 0.270 -6.865 15.189 1.00 93.25 115 GLU A CA 1
ATOM 862 C C . GLU A 1 115 ? 1.143 -7.571 14.137 1.00 93.25 115 GLU A C 1
ATOM 864 O O . GLU A 1 115 ? 1.565 -8.718 14.323 1.00 93.25 115 GLU A O 1
ATOM 869 N N . PRO A 1 116 ? 1.446 -6.894 13.019 1.00 95.44 116 PRO A N 1
ATOM 870 C CA . PRO A 1 116 ? 2.266 -7.465 11.969 1.00 95.44 116 PRO A CA 1
ATOM 871 C C . PRO A 1 116 ? 3.733 -7.537 12.400 1.00 95.44 116 PRO A C 1
ATOM 873 O O . PRO A 1 116 ? 4.202 -6.787 13.258 1.00 95.44 116 PRO A O 1
ATOM 876 N N . ARG A 1 117 ? 4.504 -8.384 11.721 1.00 95.81 117 ARG A N 1
ATOM 877 C CA . ARG A 1 117 ? 5.961 -8.449 11.879 1.00 95.81 117 ARG A CA 1
ATOM 878 C C . ARG A 1 117 ? 6.645 -7.788 10.694 1.00 95.81 117 ARG A C 1
ATOM 880 O O . ARG A 1 117 ? 6.170 -7.889 9.567 1.00 95.81 117 ARG A O 1
ATOM 887 N N . ILE A 1 118 ? 7.775 -7.130 10.941 1.00 96.62 118 ILE A N 1
ATOM 888 C CA . ILE A 1 118 ? 8.613 -6.581 9.871 1.00 96.62 118 ILE A CA 1
ATOM 889 C C . ILE A 1 118 ? 9.727 -7.577 9.572 1.00 96.62 118 ILE A C 1
ATOM 891 O O . ILE A 1 118 ? 10.536 -7.889 10.445 1.00 96.62 118 ILE A O 1
ATOM 895 N N . LEU A 1 119 ? 9.756 -8.084 8.342 1.00 95.19 119 LEU A N 1
ATOM 896 C CA . LEU A 1 119 ? 10.841 -8.907 7.835 1.00 95.19 119 LEU A CA 1
ATOM 897 C C . LEU A 1 119 ? 11.852 -8.018 7.114 1.00 95.19 119 LEU A C 1
ATOM 899 O O . LEU A 1 119 ? 11.504 -7.305 6.173 1.00 95.19 119 LEU A O 1
ATOM 903 N N . LEU A 1 120 ? 13.106 -8.100 7.549 1.00 94.75 120 LEU A N 1
ATOM 904 C CA . LEU A 1 120 ? 14.243 -7.471 6.889 1.00 94.75 120 LEU A CA 1
ATOM 905 C C . LEU A 1 120 ? 14.903 -8.486 5.961 1.00 94.75 120 LEU A C 1
ATOM 907 O O . LEU A 1 120 ? 15.295 -9.570 6.394 1.00 94.75 120 LEU A O 1
ATOM 911 N N . ILE A 1 121 ? 15.017 -8.136 4.687 1.00 91.94 121 ILE A N 1
ATOM 912 C CA . ILE A 1 121 ? 15.559 -9.002 3.645 1.00 91.94 121 ILE A CA 1
ATOM 913 C C . ILE A 1 121 ? 16.751 -8.304 3.034 1.00 91.94 121 ILE A C 1
ATOM 915 O O . ILE A 1 121 ? 16.634 -7.185 2.546 1.00 91.94 121 ILE A O 1
ATOM 919 N N . ARG A 1 122 ? 17.888 -8.988 3.029 1.00 91.19 122 ARG A N 1
ATOM 920 C CA . ARG A 1 122 ? 19.090 -8.519 2.352 1.00 91.19 122 ARG A CA 1
ATOM 921 C C . ARG A 1 122 ? 19.211 -9.206 0.999 1.00 91.19 122 ARG A C 1
ATOM 923 O O . ARG A 1 122 ? 19.102 -10.432 0.927 1.00 91.19 122 ARG A O 1
ATOM 930 N N . SER A 1 123 ? 19.430 -8.429 -0.056 1.00 86.19 123 SER A N 1
ATOM 931 C CA . SER A 1 123 ? 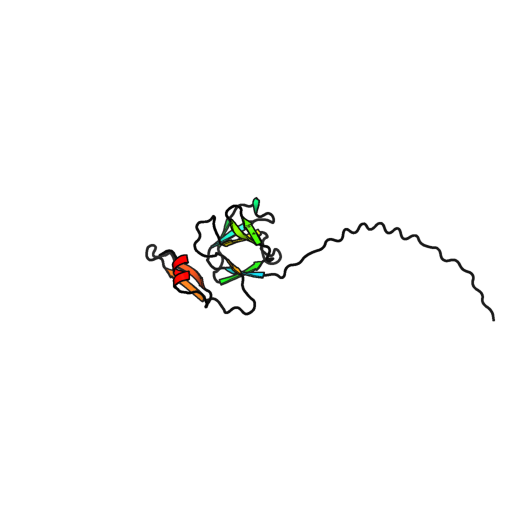19.769 -8.983 -1.366 1.00 86.19 123 SER A CA 1
ATOM 932 C C . SER A 1 123 ? 21.129 -9.694 -1.295 1.00 86.19 123 SER A C 1
ATOM 934 O O . SER A 1 123 ? 22.086 -9.112 -0.790 1.00 86.19 123 SER A O 1
ATOM 936 N N . PRO A 1 124 ? 21.266 -10.933 -1.803 1.00 86.38 124 PRO A N 1
ATOM 937 C CA . PRO A 1 124 ? 22.574 -11.578 -1.908 1.00 86.38 124 PRO A CA 1
ATOM 938 C C . PRO A 1 124 ? 23.416 -11.016 -3.066 1.00 86.38 124 PRO A C 1
ATOM 940 O O . PRO A 1 124 ? 24.597 -11.334 -3.162 1.00 86.38 124 PRO A O 1
ATOM 943 N N . LEU A 1 125 ? 22.807 -10.239 -3.971 1.00 88.75 125 LEU A N 1
ATOM 944 C CA . LEU A 1 125 ? 23.464 -9.674 -5.154 1.00 88.75 125 LEU A CA 1
ATOM 945 C C . LEU A 1 125 ? 23.943 -8.237 -4.929 1.00 88.75 125 LEU A C 1
ATOM 947 O O . LEU A 1 125 ? 24.886 -7.795 -5.577 1.00 88.75 125 LEU A O 1
ATOM 951 N N . GLU A 1 126 ? 23.279 -7.512 -4.032 1.00 87.25 126 GLU A N 1
ATOM 952 C CA . GLU A 1 126 ? 23.525 -6.100 -3.756 1.00 87.25 126 GLU A CA 1
ATOM 953 C C . GLU A 1 126 ? 23.739 -5.947 -2.249 1.00 87.25 126 GLU A C 1
ATOM 955 O O . GLU A 1 126 ? 22.789 -6.026 -1.471 1.00 87.25 126 GLU A O 1
ATOM 960 N N . ASP A 1 127 ? 24.997 -5.761 -1.834 1.00 78.88 127 ASP A N 1
ATOM 961 C CA . ASP A 1 127 ? 25.403 -5.801 -0.420 1.00 78.88 127 ASP A CA 1
ATOM 962 C C . ASP A 1 127 ? 24.662 -4.783 0.471 1.00 78.88 127 ASP A C 1
ATOM 964 O O . ASP A 1 127 ? 24.487 -5.041 1.667 1.00 78.88 127 ASP A O 1
ATOM 968 N N . ASP A 1 128 ? 24.169 -3.689 -0.118 1.00 82.25 128 ASP A N 1
ATOM 969 C CA . ASP A 1 128 ? 23.480 -2.588 0.565 1.00 82.25 128 ASP A CA 1
ATOM 970 C C . ASP A 1 128 ? 21.956 -2.536 0.310 1.00 82.25 128 ASP A C 1
ATOM 972 O O . ASP A 1 128 ? 21.288 -1.616 0.787 1.00 82.25 128 ASP A O 1
ATOM 976 N N . ASP A 1 129 ? 21.367 -3.506 -0.406 1.00 86.75 129 ASP A N 1
ATOM 977 C CA . ASP A 1 129 ? 19.911 -3.532 -0.638 1.00 86.75 129 ASP A CA 1
ATOM 978 C C . ASP A 1 129 ? 19.195 -4.283 0.495 1.00 86.75 129 ASP A C 1
ATOM 980 O O . ASP A 1 129 ? 18.996 -5.506 0.457 1.00 86.75 129 ASP A O 1
ATOM 984 N N . LEU A 1 130 ? 18.836 -3.531 1.541 1.00 90.25 130 LEU A N 1
ATOM 985 C CA . LEU A 1 130 ? 17.964 -3.987 2.619 1.00 90.25 130 LEU A CA 1
ATOM 986 C C . LEU A 1 130 ? 16.515 -3.591 2.319 1.00 90.25 130 LEU A C 1
ATOM 988 O O . LEU A 1 130 ? 16.176 -2.411 2.239 1.00 90.25 130 LEU A O 1
ATOM 992 N N . ARG A 1 131 ? 15.640 -4.589 2.213 1.00 91.81 131 ARG A N 1
ATOM 993 C CA . ARG A 1 131 ? 14.205 -4.404 1.996 1.00 91.81 131 ARG A CA 1
ATOM 994 C C . ARG A 1 131 ? 13.423 -4.765 3.243 1.00 91.81 131 ARG A C 1
ATOM 996 O O . ARG A 1 131 ? 13.679 -5.784 3.878 1.00 91.81 131 ARG A O 1
ATOM 1003 N N . GLU A 1 132 ? 12.430 -3.946 3.551 1.00 95.50 132 GLU A N 1
ATOM 1004 C CA . GLU A 1 132 ? 11.482 -4.196 4.630 1.00 95.50 132 GLU A CA 1
ATOM 1005 C C . GLU A 1 132 ? 10.155 -4.678 4.036 1.00 95.50 132 GLU A C 1
ATOM 1007 O O . GLU A 1 132 ? 9.601 -4.029 3.144 1.00 95.50 132 GLU A O 1
ATOM 1012 N N . LEU A 1 133 ? 9.636 -5.797 4.542 1.00 95.31 133 LEU A N 1
ATOM 1013 C CA . LEU A 1 133 ? 8.301 -6.299 4.221 1.00 95.31 133 LEU A CA 1
ATOM 1014 C C . LEU A 1 133 ? 7.464 -6.423 5.490 1.00 95.31 133 LEU A C 1
ATOM 1016 O O . LEU A 1 133 ? 7.922 -6.959 6.499 1.00 95.31 133 LEU A O 1
ATOM 1020 N N . CYS A 1 134 ? 6.221 -5.956 5.430 1.00 96.38 134 CYS A N 1
ATOM 1021 C CA . CYS A 1 134 ? 5.251 -6.168 6.493 1.00 96.38 134 CYS A CA 1
ATOM 1022 C C . CYS A 1 134 ? 4.558 -7.515 6.295 1.00 96.38 134 CYS A C 1
ATOM 1024 O O . CYS A 1 134 ? 4.014 -7.776 5.225 1.00 96.38 134 CYS A O 1
ATOM 1026 N N . LEU A 1 135 ? 4.565 -8.360 7.320 1.00 94.50 135 LEU A N 1
ATOM 1027 C CA . LEU A 1 135 ? 3.986 -9.694 7.278 1.00 94.50 135 LEU A CA 1
ATOM 1028 C C . LEU A 1 135 ? 2.877 -9.824 8.312 1.00 94.50 135 LEU A C 1
ATOM 1030 O O . LEU A 1 135 ? 3.085 -9.562 9.500 1.00 94.50 135 LEU A O 1
ATOM 1034 N N . LYS A 1 136 ? 1.717 -10.303 7.864 1.00 92.44 136 LYS A N 1
ATOM 1035 C CA . LYS A 1 136 ? 0.689 -10.806 8.770 1.00 92.44 136 LYS A CA 1
ATOM 1036 C C . LYS A 1 136 ? 1.174 -12.096 9.442 1.00 92.44 136 LYS A C 1
ATOM 1038 O O . LYS A 1 136 ? 1.826 -12.906 8.783 1.00 92.44 136 LYS A O 1
ATOM 1043 N N . PRO A 1 137 ? 0.818 -12.343 10.711 1.00 89.56 137 PRO A N 1
ATOM 1044 C CA . PRO A 1 137 ? 1.129 -13.606 11.388 1.00 89.56 137 PRO A CA 1
ATOM 1045 C C . PRO A 1 137 ? 0.562 -14.843 10.677 1.00 89.56 137 PRO A C 1
ATOM 1047 O O . PRO A 1 137 ? 1.129 -15.927 10.776 1.00 89.56 137 PRO A O 1
ATOM 1050 N N . SER A 1 138 ? -0.521 -14.675 9.913 1.00 89.00 138 SER A N 1
ATOM 1051 C CA . SER A 1 138 ? 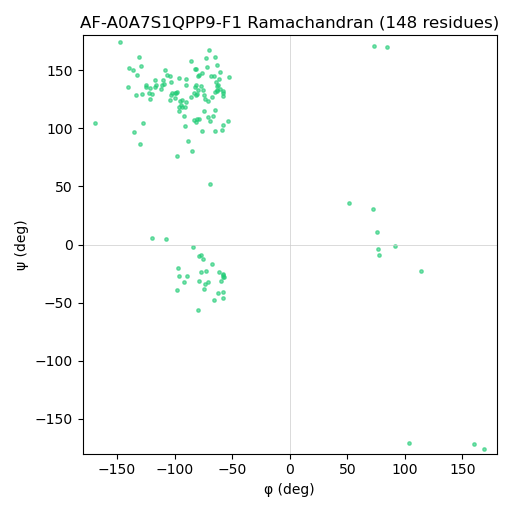-1.141 -15.729 9.107 1.00 89.00 138 SER A CA 1
ATOM 1052 C C . SER A 1 138 ? -0.402 -16.056 7.805 1.00 89.00 138 SER A C 1
ATOM 1054 O O . SER A 1 138 ? -0.789 -16.999 7.120 1.00 89.00 138 SER A O 1
ATOM 1056 N N . LEU A 1 139 ? 0.608 -15.269 7.424 1.00 90.94 139 LEU A N 1
ATOM 1057 C CA . LEU A 1 139 ? 1.263 -15.372 6.124 1.00 90.94 139 LEU A CA 1
ATOM 1058 C C . LEU A 1 139 ? 2.336 -16.465 6.148 1.00 90.94 139 LEU A C 1
ATOM 1060 O O . LEU A 1 139 ? 3.190 -16.518 7.035 1.00 90.94 139 LEU A O 1
ATOM 1064 N N . THR A 1 140 ? 2.306 -17.352 5.162 1.00 92.31 140 THR A N 1
ATOM 1065 C CA . THR A 1 140 ? 3.253 -18.464 5.057 1.00 92.31 140 THR A CA 1
ATOM 1066 C C . THR A 1 140 ? 4.566 -18.016 4.418 1.00 92.31 140 THR A C 1
ATOM 1068 O O . THR A 1 140 ? 4.594 -17.145 3.550 1.00 92.31 140 THR A O 1
ATOM 1071 N N . LEU A 1 141 ? 5.681 -18.670 4.765 1.00 88.56 141 LEU A N 1
ATOM 1072 C CA . LEU A 1 141 ? 6.980 -18.400 4.124 1.00 88.56 141 LEU A CA 1
ATOM 1073 C C . LEU A 1 141 ? 6.945 -18.580 2.598 1.00 88.56 141 LEU A C 1
ATOM 1075 O O . LEU A 1 141 ? 7.710 -17.935 1.884 1.00 88.56 141 LEU A O 1
ATOM 1079 N N . TRP A 1 142 ? 6.061 -19.444 2.096 1.00 89.75 142 TRP A N 1
ATOM 1080 C CA . TRP A 1 142 ? 5.863 -19.634 0.664 1.00 89.75 142 TRP A CA 1
ATOM 1081 C C . TRP A 1 142 ? 5.288 -18.381 -0.006 1.00 89.75 142 TRP A C 1
ATOM 1083 O O . TRP A 1 142 ? 5.831 -17.921 -1.009 1.00 89.75 142 TRP A O 1
ATOM 1093 N N . GLU A 1 143 ? 4.245 -17.786 0.571 1.00 91.06 143 GLU A N 1
ATOM 1094 C CA . GLU A 1 143 ? 3.658 -16.541 0.062 1.00 91.06 143 GLU A CA 1
ATOM 1095 C C . GLU A 1 143 ? 4.670 -15.393 0.106 1.00 91.06 143 GLU A C 1
ATOM 1097 O O . GLU A 1 143 ? 4.819 -14.667 -0.879 1.00 91.06 143 GLU A O 1
ATOM 1102 N N . VAL A 1 144 ? 5.444 -15.293 1.195 1.00 90.88 144 VAL A N 1
ATOM 1103 C CA . VAL A 1 144 ? 6.548 -14.326 1.294 1.00 90.88 144 VAL A CA 1
ATOM 1104 C C . VAL A 1 144 ? 7.557 -14.549 0.168 1.00 90.88 144 VAL A C 1
ATOM 1106 O O . VAL A 1 144 ? 7.955 -13.599 -0.505 1.00 90.88 144 VAL A O 1
ATOM 1109 N N . LYS A 1 145 ? 7.956 -15.799 -0.097 1.00 91.00 145 LYS A N 1
ATOM 1110 C CA . LYS A 1 145 ? 8.898 -16.121 -1.177 1.00 91.00 145 LYS A CA 1
ATOM 1111 C C . LYS A 1 145 ? 8.385 -15.641 -2.539 1.00 91.00 145 LYS A C 1
ATOM 1113 O O . LYS A 1 145 ? 9.158 -15.071 -3.312 1.00 91.00 145 LYS A O 1
ATOM 1118 N N . CYS A 1 146 ? 7.090 -15.802 -2.818 1.00 89.38 146 CYS A N 1
ATOM 1119 C CA . CYS A 1 146 ? 6.476 -15.300 -4.050 1.00 89.38 146 CYS A CA 1
ATOM 1120 C C . CYS A 1 146 ? 6.602 -13.773 -4.197 1.00 89.38 146 CYS A C 1
ATOM 1122 O O . CYS A 1 146 ? 6.737 -13.284 -5.323 1.00 89.38 146 CYS A O 1
ATOM 1124 N N . TRP A 1 147 ? 6.607 -13.025 -3.089 1.00 89.56 147 TRP A N 1
ATOM 1125 C CA . TRP A 1 147 ? 6.786 -11.570 -3.102 1.00 89.56 147 TRP A CA 1
ATOM 1126 C C . TRP A 1 147 ? 8.230 -11.156 -3.383 1.00 89.56 147 TRP A C 1
ATOM 1128 O O . TRP A 1 147 ? 8.470 -10.200 -4.113 1.00 89.56 147 TRP A O 1
ATOM 1138 N N . ILE A 1 148 ? 9.206 -11.887 -2.848 1.00 86.75 148 ILE A N 1
ATOM 1139 C CA . ILE A 1 148 ? 10.625 -11.517 -2.975 1.00 86.75 148 ILE A CA 1
ATOM 1140 C C . ILE A 1 148 ? 11.170 -11.894 -4.356 1.00 86.75 148 ILE A C 1
ATOM 1142 O O . ILE A 1 148 ? 12.020 -11.200 -4.908 1.00 86.75 148 ILE A O 1
ATOM 1146 N N . GLY A 1 149 ? 10.643 -12.963 -4.952 1.00 74.44 149 GLY A N 1
ATOM 1147 C CA . GLY A 1 149 ? 11.006 -13.357 -6.305 1.00 74.44 149 GLY A CA 1
ATOM 1148 C C . GLY A 1 149 ? 12.392 -13.945 -6.486 1.00 74.44 149 GLY A C 1
ATOM 1149 O O . GLY A 1 149 ? 12.956 -13.799 -7.570 1.00 74.44 149 GLY A O 1
ATOM 1150 N N . ILE A 1 150 ? 12.879 -14.608 -5.437 1.00 58.09 150 ILE A N 1
ATOM 1151 C CA . ILE A 1 150 ? 14.067 -15.469 -5.446 1.00 58.09 150 ILE A CA 1
ATOM 1152 C C . ILE A 1 150 ? 13.696 -16.856 -5.976 1.00 58.09 150 ILE A C 1
ATOM 1154 O O . ILE A 1 150 ? 12.677 -17.422 -5.502 1.00 58.09 150 ILE A O 1
#

Solvent-accessible surface area (backbone atoms only — not comparable to full-atom values): 9204 Å² total; per-residue (Å²): 137,90,79,89,79,85,90,82,82,82,83,73,84,74,80,82,85,71,86,73,76,83,78,84,80,86,79,63,72,75,33,42,30,28,25,24,27,40,59,36,44,33,25,53,46,90,56,71,89,81,36,65,79,39,83,40,85,48,64,54,62,41,73,43,61,18,44,66,49,72,47,72,43,99,64,62,19,35,28,35,32,40,26,63,91,80,44,81,49,18,32,35,44,28,34,63,52,80,74,89,62,58,62,53,28,35,43,80,59,60,90,88,58,79,81,62,46,79,46,80,44,71,44,94,89,38,94,81,47,72,43,54,36,41,36,55,85,89,61,50,71,66,61,52,40,63,38,73,68,120

Sequence (150 aa):
SDRILPAASPLRDAGVEDGAQLTLVVTFPAVEYRVMQGVVLKKSGAEPSVSKVLKWQRKVGSKIRTTGQIWTGPAGGEWVEVDPSAEKPGWLFIGGPGFNLRGPLLEEVAPGEEEPRILLIRSPLEDDDLRELCLKPSLTLWEVKCWIGI

Nearest PDB structures (foldseek):
  8aol-assembly1_A  TM=4.380E-01  e=3.691E+00  Lactobacillus acidophilus ATCC 4796
  8cjz-assembly1_h  TM=2.817E-01  e=3.324E+00  Ribes
  3khc-assembly1_B  TM=3.621E-01  e=4.553E+00  Escherichia coli K-12

Radius of gyration: 26.9 Å; Cα contacts (8 Å, |Δi|>4): 264; chains: 1; bounding box: 93×61×51 Å

Foldseek 3Di:
DDDDDDDDDPPDPPPPPDPPDDDDDDQAPKWKKFFFWQWKWKFADDDQQPGDIDIDGDDHRDIFIFSQDWDQYPQRWIWTWGDVVGDHTTIITQDDDDPPAAHGRIDTDDVPFDRWDWDWDADPVDRPDTIIGTGGPPDDVVSVCRRVVD

Organism: Alexandrium catenella (NCBI:txid2925)

Secondary structure (DSSP, 8-state):
--------------------------PPPPEEEEE-BSEEEEEESS-TTTPPEEEEE--TT-EEEEEEEEEE-TTS-EEEEE-TTTSSSEEEEEE-TTS--SS-SEEE--TTPPPPEEEEEE-SS-TT-EEEEEE-TT--HHHHHHHHT-

Mean predicted aligned error: 9.53 Å

pLDDT: mean 86.98, std 14.71, range [46.5, 98.31]